Protein AF-A0A2S7W9B4-F1 (afdb_monomer_lite)

Organism: NCBI:txid574710

Foldseek 3Di:
DFDPDKDKDKDKDFCVVPVVCQDPPHFDDWDWDDDDLKTKIWGGGRQWIWIWIRDNDPDTDTDDTDGHDDDHTMKMWMWIDDRAKIFIDIPNHTDDMDGPVVPDD

Sequence (105 aa):
MKINKEGTVFFSFDTEENPKAFKEPNFINWVDFEIDDNKGIITSIGQTLSVKIFVGTDDEFLIFKTNILPEKGLNKIAVAWSPSEIKLFMNGEKIESINPNDFKP

Radius of gyration: 13.99 Å; chains: 1; bounding box: 40×27×36 Å

Secondary structure (DSSP, 8-state):
----S-EEEEEEEETTTSTTTTSTT-----EEEEETTEEEEEEEETTEEEEEEEESSSS-EEEEEEE--PPSSEEEEEEEE-SS-EEEEETTEEEEEE-GGGG--

Structure (mmCIF, N/CA/C/O backbone):
data_AF-A0A2S7W9B4-F1
#
_entry.id   AF-A0A2S7W9B4-F1
#
loop_
_atom_site.group_PDB
_atom_site.id
_atom_site.type_symbol
_atom_site.label_atom_id
_atom_site.label_alt_id
_atom_site.label_comp_id
_atom_site.label_asym_id
_atom_site.label_entity_id
_atom_site.label_seq_id
_atom_site.pdbx_PDB_ins_code
_atom_site.Cartn_x
_atom_site.Cartn_y
_atom_site.Cartn_z
_atom_site.occupancy
_atom_site.B_iso_or_equiv
_atom_site.auth_seq_id
_atom_site.auth_comp_id
_atom_site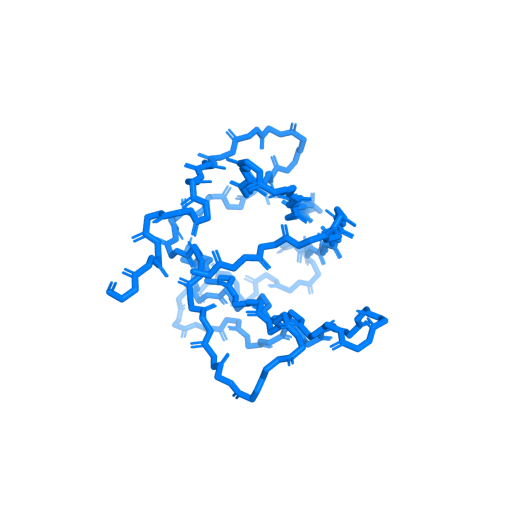.auth_asym_id
_atom_site.auth_atom_id
_atom_site.pdbx_PDB_model_num
ATOM 1 N N . MET A 1 1 ? 17.669 -2.429 -6.450 1.00 62.06 1 MET A N 1
ATOM 2 C CA . MET A 1 1 ? 16.531 -3.039 -7.185 1.00 62.06 1 MET A CA 1
ATOM 3 C C . MET A 1 1 ? 16.345 -2.370 -8.555 1.00 62.06 1 MET A C 1
ATOM 5 O O . MET A 1 1 ? 16.735 -1.214 -8.685 1.00 62.06 1 MET A O 1
ATOM 9 N N . LYS A 1 2 ? 15.783 -3.047 -9.576 1.00 61.78 2 LYS A N 1
ATOM 10 C CA . LYS A 1 2 ? 15.440 -2.427 -10.877 1.00 61.78 2 LYS A CA 1
ATOM 11 C C . LYS A 1 2 ? 13.958 -2.655 -11.203 1.00 61.78 2 LYS A C 1
ATOM 13 O O . LYS A 1 2 ? 13.588 -3.730 -11.661 1.00 61.78 2 LYS A O 1
ATOM 18 N N . ILE A 1 3 ? 13.121 -1.644 -10.967 1.00 66.25 3 ILE A N 1
ATOM 19 C CA . ILE A 1 3 ? 11.724 -1.640 -11.422 1.00 66.25 3 ILE A CA 1
ATOM 20 C C . ILE A 1 3 ? 11.729 -1.385 -12.930 1.00 66.25 3 ILE A C 1
ATOM 22 O O . ILE A 1 3 ? 12.190 -0.338 -13.374 1.00 66.25 3 ILE A O 1
ATOM 26 N N . ASN A 1 4 ? 11.249 -2.349 -13.717 1.00 66.62 4 ASN A N 1
ATOM 27 C CA . ASN A 1 4 ? 11.215 -2.249 -15.184 1.00 66.62 4 ASN A CA 1
ATOM 28 C C . ASN A 1 4 ? 9.801 -2.046 -15.745 1.00 66.62 4 ASN A C 1
ATOM 30 O O . ASN A 1 4 ? 9.659 -1.718 -16.920 1.00 66.62 4 ASN A O 1
ATOM 34 N N . LYS A 1 5 ? 8.768 -2.254 -14.922 1.00 72.19 5 LYS A N 1
ATOM 35 C CA . LYS A 1 5 ? 7.356 -2.138 -15.294 1.00 72.19 5 LYS A CA 1
ATOM 36 C C . LYS A 1 5 ? 6.672 -1.198 -14.310 1.00 72.19 5 LYS A C 1
ATOM 38 O O . LYS A 1 5 ? 6.853 -1.332 -13.101 1.00 72.19 5 LYS A O 1
ATOM 43 N N . GLU A 1 6 ? 5.920 -0.246 -14.841 1.00 81.94 6 GLU A N 1
ATOM 44 C CA . GLU A 1 6 ? 5.075 0.635 -14.041 1.00 81.94 6 GLU A CA 1
ATOM 45 C C . GLU A 1 6 ? 3.823 -0.108 -13.582 1.00 81.94 6 GLU A C 1
ATOM 47 O O . GLU A 1 6 ? 3.344 -1.025 -14.254 1.00 81.94 6 GLU A O 1
ATOM 52 N N . GLY A 1 7 ? 3.284 0.289 -12.438 1.00 79.06 7 GLY A N 1
ATOM 53 C CA . GLY A 1 7 ? 2.071 -0.318 -11.922 1.00 79.06 7 GLY A CA 1
ATOM 54 C C . GLY A 1 7 ? 1.437 0.499 -10.816 1.00 79.06 7 GLY A C 1
ATOM 55 O O . GLY A 1 7 ? 2.006 1.461 -10.292 1.00 79.06 7 GLY A O 1
ATOM 56 N N . THR A 1 8 ? 0.202 0.143 -10.496 1.00 79.81 8 THR A N 1
ATOM 57 C CA . THR A 1 8 ? -0.517 0.723 -9.371 1.00 79.81 8 THR A CA 1
ATOM 58 C C . THR A 1 8 ? -1.389 -0.332 -8.727 1.00 79.81 8 THR A C 1
ATOM 60 O O . THR A 1 8 ? -2.058 -1.109 -9.403 1.00 79.81 8 THR A O 1
ATOM 63 N N . VAL A 1 9 ? -1.382 -0.326 -7.404 1.00 76.31 9 VAL A N 1
ATOM 64 C CA . VAL A 1 9 ? -2.255 -1.124 -6.556 1.00 76.31 9 VAL A CA 1
ATOM 65 C C . VAL A 1 9 ? -3.203 -0.190 -5.847 1.00 76.31 9 VAL A C 1
ATOM 67 O O . VAL A 1 9 ? -2.791 0.873 -5.380 1.00 76.31 9 VAL A O 1
ATOM 70 N N . PHE A 1 10 ? -4.440 -0.644 -5.693 1.00 77.31 10 PHE A N 1
ATOM 71 C CA . PHE A 1 10 ? -5.437 0.010 -4.868 1.00 77.31 10 PHE A CA 1
ATOM 72 C C . PHE A 1 10 ? -5.904 -0.938 -3.770 1.00 77.31 10 PHE A C 1
ATOM 74 O O . PHE A 1 10 ? -6.129 -2.123 -4.003 1.00 77.31 10 PHE A O 1
ATOM 81 N N . PHE A 1 11 ? -6.081 -0.387 -2.580 1.00 75.81 11 PHE A N 1
ATOM 82 C CA . PHE A 1 11 ? -6.714 -1.042 -1.450 1.00 75.81 11 PHE A CA 1
ATOM 83 C C . PHE A 1 11 ? -7.686 -0.056 -0.807 1.00 75.81 11 PHE A C 1
ATOM 85 O O . PHE A 1 11 ? -7.477 1.154 -0.852 1.00 75.81 11 PHE A O 1
ATOM 92 N N . SER A 1 12 ? -8.756 -0.547 -0.199 1.00 78.56 12 SER A N 1
ATOM 93 C CA . SER A 1 12 ? -9.649 0.295 0.583 1.00 78.56 12 SER A CA 1
ATOM 94 C C . SER A 1 12 ? -10.111 -0.428 1.828 1.00 78.56 12 SER A C 1
ATOM 96 O O . SER A 1 12 ? -10.338 -1.635 1.798 1.00 78.56 12 SER A O 1
ATOM 98 N N . PHE A 1 13 ? -10.296 0.327 2.898 1.00 76.38 13 PHE A N 1
ATOM 99 C CA . PHE A 1 13 ? -10.820 -0.178 4.154 1.00 76.38 13 PHE A CA 1
ATOM 100 C C . PHE A 1 13 ? -11.825 0.811 4.724 1.00 76.38 13 PHE A C 1
ATOM 102 O O . PHE A 1 13 ? -11.632 2.020 4.623 1.00 76.38 13 PHE A O 1
ATOM 109 N N . ASP A 1 14 ? -12.889 0.302 5.334 1.00 78.38 14 ASP A N 1
ATOM 110 C CA . ASP A 1 14 ? -13.899 1.131 5.978 1.00 78.38 14 ASP A CA 1
ATOM 111 C C . ASP A 1 14 ? -13.768 1.033 7.504 1.00 78.38 14 ASP A C 1
ATOM 113 O O . ASP A 1 14 ? -13.847 -0.051 8.097 1.00 78.38 14 ASP A O 1
ATOM 117 N N . THR A 1 15 ? -13.525 2.177 8.148 1.00 75.00 15 THR A N 1
ATOM 118 C CA . THR A 1 15 ? -13.395 2.262 9.607 1.00 75.00 15 THR A CA 1
ATOM 119 C C . THR A 1 15 ? -14.738 2.118 10.332 1.00 75.00 15 THR A C 1
ATOM 121 O O . THR A 1 15 ? -14.744 1.850 11.534 1.00 75.00 15 THR A O 1
ATOM 124 N N . GLU A 1 16 ? -15.872 2.233 9.632 1.00 79.25 16 GLU A N 1
ATOM 125 C CA . GLU A 1 16 ? -17.222 2.019 10.165 1.00 79.25 16 GLU A CA 1
ATOM 126 C C . GLU A 1 16 ? -17.699 0.569 10.040 1.00 79.25 16 GLU A C 1
ATOM 128 O O . GLU A 1 16 ? -18.421 0.101 10.922 1.00 79.25 16 GLU A O 1
ATOM 133 N N . GLU A 1 17 ? -17.266 -0.168 9.011 1.00 71.94 17 GLU A N 1
ATOM 134 C CA . GLU A 1 17 ? -17.584 -1.600 8.878 1.00 71.94 17 GLU A CA 1
ATOM 135 C C . GLU A 1 17 ? -16.803 -2.453 9.886 1.00 71.94 17 GLU A C 1
ATOM 137 O O . GLU A 1 17 ? -17.317 -3.444 10.407 1.00 71.94 17 GLU A O 1
ATOM 142 N N . ASN A 1 18 ? -15.572 -2.045 10.218 1.00 61.19 18 ASN A N 1
ATOM 143 C CA . ASN A 1 18 ? -14.703 -2.757 11.158 1.00 61.19 18 ASN A CA 1
ATOM 144 C C . ASN A 1 18 ? -14.130 -1.831 12.253 1.00 61.19 18 ASN A C 1
ATOM 146 O O . ASN A 1 18 ? -12.914 -1.738 12.434 1.00 61.19 18 ASN A O 1
ATOM 150 N N . PRO A 1 19 ? -14.977 -1.189 13.079 1.00 59.94 19 PRO A N 1
ATOM 151 C CA . PRO A 1 19 ? -14.561 -0.137 14.011 1.00 59.94 19 PRO A CA 1
ATOM 152 C C . PRO A 1 19 ? -13.715 -0.654 15.176 1.00 59.94 19 PRO A C 1
ATOM 154 O O . PRO A 1 19 ? -13.037 0.118 15.848 1.00 59.94 19 PRO A O 1
ATOM 157 N N . LYS A 1 20 ? -13.758 -1.964 15.451 1.00 56.09 20 LYS A N 1
ATOM 158 C CA . LYS A 1 20 ? -12.886 -2.604 16.444 1.00 56.09 20 LYS A CA 1
ATOM 159 C C . LYS A 1 20 ? -11.469 -2.779 15.924 1.00 56.09 20 LYS A C 1
ATOM 161 O O . LYS A 1 20 ? -10.561 -2.779 16.737 1.00 56.09 20 LYS A O 1
ATOM 166 N N . ALA A 1 21 ? -11.295 -2.904 14.614 1.00 55.47 21 ALA A N 1
ATOM 167 C CA . ALA A 1 21 ? -10.030 -3.202 13.963 1.00 55.47 21 ALA A CA 1
ATOM 168 C C . ALA A 1 21 ? -9.067 -1.985 13.991 1.00 55.47 21 ALA A C 1
ATOM 170 O O . ALA A 1 21 ? -7.857 -2.149 13.908 1.00 55.47 21 ALA A O 1
ATOM 171 N N . PHE A 1 22 ? -9.604 -0.784 14.245 1.00 57.56 22 PHE A N 1
ATOM 172 C CA . PHE A 1 22 ? -8.86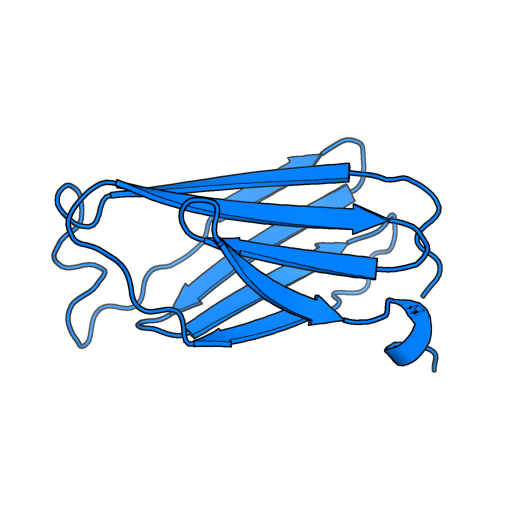2 0.470 14.452 1.00 57.56 22 PHE A CA 1
ATOM 173 C C . PHE A 1 22 ? -8.855 0.955 15.916 1.00 57.56 22 PHE A C 1
ATOM 175 O O . PHE A 1 22 ? -8.515 2.106 16.186 1.00 57.56 22 PHE A O 1
ATOM 182 N N . LYS A 1 23 ? -9.258 0.109 16.875 1.00 55.22 23 LYS A N 1
ATOM 183 C CA . LYS A 1 23 ? -9.221 0.408 18.318 1.00 55.22 23 LYS A CA 1
ATOM 184 C C . LYS A 1 23 ? -8.209 -0.493 19.010 1.00 55.22 23 LYS A C 1
ATOM 186 O O . LYS A 1 23 ? -8.239 -1.704 18.805 1.00 55.22 23 LYS A O 1
ATOM 191 N N . GLU A 1 24 ? -7.379 0.074 19.883 1.00 48.59 24 GLU A N 1
ATOM 192 C CA . GLU A 1 24 ? -6.482 -0.721 20.729 1.00 48.59 24 GLU A CA 1
ATOM 193 C C . GLU A 1 24 ? -7.263 -1.785 21.532 1.00 48.59 24 GLU A C 1
ATOM 195 O O . GLU A 1 24 ? -8.375 -1.506 21.994 1.00 48.59 24 GLU A O 1
ATOM 200 N N . PRO A 1 25 ? -6.728 -3.008 21.720 1.00 55.47 25 PRO A N 1
ATOM 201 C CA . PRO A 1 25 ? -5.454 -3.537 21.232 1.00 55.47 25 PRO A CA 1
ATOM 202 C C . PRO A 1 25 ? -5.610 -4.311 19.909 1.00 55.47 25 PRO A C 1
ATOM 204 O O . PRO A 1 25 ? -4.824 -5.205 19.636 1.00 55.47 25 PRO A O 1
ATOM 207 N N . ASN A 1 26 ? -6.663 -4.087 19.120 1.00 51.09 26 ASN A N 1
ATOM 208 C CA . ASN A 1 26 ? -6.880 -4.880 17.912 1.00 51.09 26 ASN A CA 1
ATOM 209 C C . ASN A 1 26 ? -5.981 -4.380 16.776 1.00 51.09 26 ASN A C 1
ATOM 211 O O . ASN A 1 26 ? -5.896 -3.185 16.498 1.00 51.09 26 ASN A O 1
ATOM 215 N N . PHE A 1 27 ? -5.327 -5.334 16.121 1.00 54.78 27 PHE A N 1
ATOM 216 C CA . PHE A 1 27 ? -4.321 -5.131 15.088 1.00 54.78 27 PHE A CA 1
ATOM 217 C C . PHE A 1 27 ? -4.894 -5.667 13.772 1.00 54.78 27 PHE A C 1
ATOM 219 O O . PHE A 1 27 ? -5.168 -6.867 13.686 1.00 54.78 27 PHE A O 1
ATOM 226 N N . ILE A 1 28 ? -5.151 -4.822 12.767 1.00 51.94 28 ILE A N 1
ATOM 227 C CA . ILE A 1 28 ? -5.633 -5.348 11.481 1.00 51.94 28 ILE A CA 1
ATOM 228 C C . ILE A 1 28 ? -4.550 -6.204 10.840 1.00 51.94 28 ILE A C 1
ATOM 230 O O . ILE A 1 28 ? -3.351 -5.966 10.948 1.00 51.94 28 ILE A O 1
ATOM 234 N N . ASN A 1 29 ? -5.032 -7.256 10.202 1.00 52.97 29 ASN A N 1
ATOM 235 C CA . ASN A 1 29 ? -4.274 -8.363 9.698 1.00 52.97 29 ASN A CA 1
ATOM 236 C C . ASN A 1 29 ? -4.711 -8.565 8.232 1.00 52.97 29 ASN A C 1
ATOM 238 O O . ASN A 1 29 ? -5.837 -8.986 7.982 1.00 52.97 29 ASN A O 1
ATOM 242 N N . TRP A 1 30 ? -3.763 -8.268 7.331 1.00 53.75 30 TRP A N 1
ATOM 243 C CA . TRP A 1 30 ? -3.574 -8.719 5.935 1.00 53.75 30 TRP A CA 1
ATOM 244 C C . TRP A 1 30 ? -4.592 -8.307 4.853 1.00 53.75 30 TRP A C 1
ATOM 246 O O . TRP A 1 30 ? -5.765 -8.659 4.917 1.00 53.75 30 TRP A O 1
ATOM 256 N N . VAL A 1 31 ? -4.086 -7.699 3.770 1.00 55.59 31 VAL A N 1
ATOM 257 C CA . VAL A 1 31 ? -4.625 -7.895 2.415 1.00 55.59 31 VAL A CA 1
ATOM 258 C C . VAL A 1 31 ? -3.476 -8.284 1.491 1.00 55.59 31 VAL A C 1
ATOM 260 O O . VAL A 1 31 ? -2.584 -7.483 1.205 1.00 55.59 31 VAL A O 1
ATOM 263 N N . ASP A 1 32 ? -3.512 -9.541 1.058 1.00 51.22 32 ASP A N 1
ATOM 264 C CA . ASP A 1 32 ? -2.668 -10.074 -0.004 1.00 51.22 32 ASP A CA 1
ATOM 265 C C . ASP A 1 32 ? -3.310 -9.717 -1.347 1.00 51.22 32 ASP A C 1
ATOM 267 O O . ASP A 1 32 ? -4.491 -9.993 -1.566 1.00 51.22 32 ASP A O 1
ATOM 271 N N . PHE A 1 33 ? -2.546 -9.123 -2.259 1.00 56.53 33 PHE A N 1
ATOM 272 C CA . PHE A 1 33 ? -2.961 -8.990 -3.653 1.00 56.53 33 PHE A CA 1
ATOM 273 C C . PHE A 1 33 ? -1.807 -9.370 -4.581 1.00 56.53 33 PHE A C 1
ATOM 275 O O . PHE A 1 33 ? -0.625 -9.168 -4.295 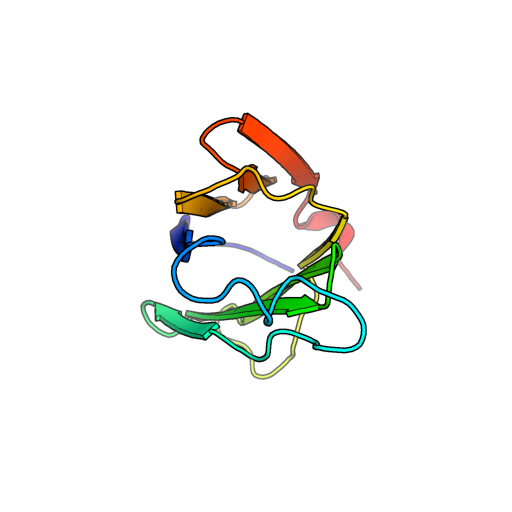1.00 56.53 33 PHE A O 1
ATOM 282 N N . GLU A 1 34 ? -2.173 -9.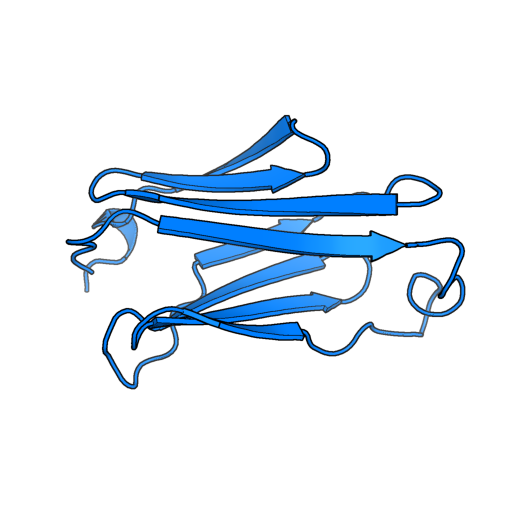951 -5.712 1.00 48.19 34 GLU A N 1
ATOM 283 C CA . GLU A 1 34 ? -1.261 -10.448 -6.733 1.00 48.19 34 GLU A CA 1
ATOM 284 C C . GLU A 1 34 ? -1.597 -9.745 -8.050 1.00 48.19 34 GLU A C 1
ATOM 286 O O . GLU A 1 34 ? -2.768 -9.644 -8.418 1.00 48.19 34 GLU A O 1
ATOM 291 N N . ILE A 1 35 ? -0.588 -9.201 -8.731 1.00 53.06 35 ILE A N 1
ATOM 292 C CA . ILE A 1 35 ? -0.734 -8.522 -10.023 1.00 53.06 35 ILE A CA 1
ATOM 293 C C . ILE A 1 35 ? 0.359 -9.036 -10.962 1.00 53.06 35 ILE A C 1
ATOM 295 O O . ILE A 1 35 ? 1.520 -8.691 -10.768 1.00 53.06 35 ILE A O 1
ATOM 299 N N . ASP A 1 36 ? -0.005 -9.782 -12.012 1.00 49.50 36 ASP A N 1
ATOM 300 C CA . ASP A 1 36 ? 0.886 -10.183 -13.123 1.00 49.50 36 ASP A CA 1
ATOM 301 C C . ASP A 1 36 ? 2.315 -10.575 -12.669 1.00 49.50 36 ASP A C 1
ATOM 303 O O . ASP A 1 36 ? 3.264 -9.819 -12.906 1.00 49.50 36 ASP A O 1
ATOM 307 N N . ASP A 1 37 ? 2.471 -11.705 -11.969 1.00 53.62 37 ASP A N 1
ATOM 308 C CA . ASP A 1 37 ? 3.742 -12.220 -11.408 1.00 53.62 37 ASP A CA 1
ATOM 309 C C . ASP A 1 37 ? 4.458 -11.292 -10.393 1.00 53.62 37 ASP A C 1
ATOM 311 O O . ASP A 1 37 ? 5.562 -11.589 -9.932 1.00 53.62 37 ASP A O 1
ATOM 315 N N . ASN A 1 38 ? 3.843 -10.167 -10.010 1.00 56.97 38 ASN A N 1
ATOM 316 C CA . ASN A 1 38 ? 4.301 -9.277 -8.946 1.00 56.97 38 ASN A CA 1
ATOM 317 C C . ASN A 1 38 ? 3.313 -9.342 -7.778 1.00 56.97 38 ASN A C 1
ATOM 319 O O . ASN A 1 38 ? 2.143 -8.969 -7.897 1.00 56.97 38 ASN A O 1
ATOM 323 N N . LYS A 1 39 ? 3.774 -9.803 -6.618 1.00 63.69 39 LYS A N 1
ATOM 324 C CA . LYS A 1 39 ? 2.953 -9.832 -5.403 1.00 63.69 39 LYS A CA 1
ATOM 325 C C . LYS A 1 39 ? 3.130 -8.519 -4.649 1.00 63.69 39 LYS A C 1
ATOM 327 O O . LYS A 1 39 ? 4.230 -7.979 -4.590 1.00 63.69 39 LYS A O 1
ATOM 332 N N . GLY A 1 40 ? 2.074 -7.992 -4.046 1.00 64.88 40 GLY A N 1
ATOM 333 C CA . GLY A 1 40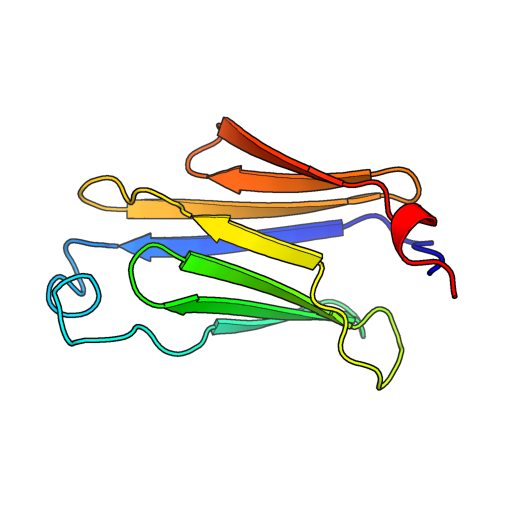 ? 2.197 -6.924 -3.064 1.00 64.88 40 GLY A CA 1
ATOM 334 C C . GLY A 1 40 ? 1.438 -7.289 -1.802 1.00 64.88 40 GLY A C 1
ATOM 335 O O . GLY A 1 40 ? 0.362 -7.879 -1.844 1.00 64.88 40 GLY A O 1
ATOM 336 N N . ILE A 1 41 ? 2.029 -6.971 -0.659 1.00 68.94 41 ILE A N 1
ATOM 337 C CA . ILE A 1 41 ? 1.400 -7.174 0.641 1.00 68.94 41 ILE A CA 1
ATOM 338 C C . ILE A 1 41 ? 1.294 -5.806 1.289 1.00 68.94 41 ILE A C 1
ATOM 340 O O . ILE A 1 41 ? 2.306 -5.152 1.554 1.00 68.94 41 ILE A O 1
ATOM 344 N N . ILE A 1 42 ? 0.061 -5.373 1.538 1.00 69.94 42 ILE A N 1
ATOM 345 C CA . ILE A 1 42 ? -0.210 -4.197 2.358 1.00 69.94 42 ILE A CA 1
ATOM 346 C C . ILE A 1 42 ? -0.671 -4.703 3.723 1.00 69.94 42 ILE A C 1
ATOM 348 O O . ILE A 1 42 ? -1.679 -5.395 3.860 1.00 69.94 42 ILE A O 1
ATOM 352 N N . THR A 1 43 ? 0.094 -4.360 4.750 1.00 68.94 43 THR A N 1
ATOM 353 C CA . THR A 1 43 ? -0.197 -4.677 6.145 1.00 68.94 43 THR A CA 1
ATOM 354 C C . THR A 1 43 ? -0.448 -3.376 6.887 1.00 68.94 43 THR A C 1
ATOM 356 O O . THR A 1 43 ? 0.359 -2.459 6.795 1.00 68.94 43 THR A O 1
ATOM 359 N N . SER A 1 44 ? -1.533 -3.277 7.650 1.00 64.12 44 SER A N 1
ATOM 360 C CA . SER A 1 44 ? -1.773 -2.124 8.519 1.00 64.12 44 SER A CA 1
ATOM 361 C C . SER A 1 44 ? -1.956 -2.583 9.957 1.00 64.12 44 SER A C 1
ATOM 363 O O . SER A 1 44 ? -2.871 -3.342 10.239 1.00 64.12 44 SER A O 1
ATOM 365 N N . ILE A 1 45 ? -1.086 -2.131 10.860 1.00 64.44 45 ILE A N 1
ATOM 366 C CA . ILE A 1 45 ? -1.127 -2.447 12.291 1.00 64.44 45 ILE A CA 1
ATOM 367 C C . ILE A 1 45 ? -1.346 -1.136 13.046 1.00 64.44 45 ILE A C 1
ATOM 369 O O . ILE A 1 45 ? -0.432 -0.320 13.176 1.00 64.44 45 ILE A O 1
ATOM 373 N N . GLY A 1 46 ? -2.566 -0.921 13.541 1.00 65.50 46 GLY A N 1
ATOM 374 C CA . GLY A 1 46 ? -2.947 0.340 14.178 1.00 65.50 46 GLY A CA 1
ATOM 375 C C . GLY A 1 46 ? -2.861 1.508 13.192 1.00 65.50 46 GLY A C 1
ATOM 376 O O . GLY A 1 46 ? -3.525 1.497 12.161 1.00 65.50 46 GLY A O 1
ATOM 377 N N . GLN A 1 47 ? -2.034 2.507 13.506 1.00 65.50 47 GLN A N 1
ATOM 378 C CA . GLN A 1 47 ? -1.744 3.632 12.607 1.00 65.50 47 GLN A CA 1
ATOM 379 C C . GLN A 1 47 ? -0.623 3.322 11.611 1.00 65.50 47 GLN A C 1
ATOM 381 O O . GLN A 1 47 ? -0.417 4.078 10.674 1.00 65.50 47 GLN A O 1
ATOM 386 N N . THR A 1 48 ? 0.126 2.233 11.771 1.00 70.44 48 THR A N 1
ATOM 387 C CA . THR A 1 48 ? 1.259 1.951 10.889 1.00 70.44 48 THR A CA 1
ATOM 388 C C . THR A 1 48 ? 0.800 1.190 9.650 1.00 70.44 48 THR A C 1
ATOM 390 O O . THR A 1 48 ? 0.163 0.146 9.759 1.00 70.44 48 THR A O 1
ATOM 393 N N . LEU A 1 49 ? 1.169 1.674 8.467 1.00 73.56 49 LEU A N 1
ATOM 394 C CA . LEU A 1 49 ? 1.039 0.987 7.190 1.00 73.56 49 LEU A CA 1
ATOM 395 C C . LEU A 1 49 ? 2.414 0.493 6.738 1.00 73.56 49 LEU A C 1
ATOM 397 O O . LEU A 1 49 ? 3.382 1.252 6.663 1.00 73.56 49 LEU A O 1
ATOM 401 N N . SER A 1 50 ? 2.495 -0.789 6.420 1.00 74.06 50 SER A N 1
ATOM 402 C CA . SER A 1 50 ? 3.641 -1.429 5.799 1.00 74.06 50 SER A CA 1
ATOM 403 C C . SER A 1 50 ? 3.261 -1.951 4.428 1.00 74.06 50 SER A C 1
ATOM 405 O O . SER A 1 50 ? 2.258 -2.641 4.273 1.00 74.06 50 SER A O 1
ATOM 407 N N . VAL A 1 51 ? 4.073 -1.628 3.431 1.00 72.19 51 VAL A N 1
ATOM 408 C CA . VAL A 1 51 ? 3.869 -2.086 2.058 1.00 72.19 51 VAL A CA 1
ATOM 409 C C . VAL A 1 51 ? 5.105 -2.847 1.627 1.00 72.19 51 VAL A C 1
ATOM 411 O O . VAL A 1 51 ? 6.214 -2.312 1.685 1.00 72.19 51 VAL A O 1
ATOM 414 N N . LYS A 1 52 ? 4.905 -4.084 1.184 1.00 73.00 52 LYS A N 1
ATOM 415 C CA . LYS A 1 52 ? 5.927 -4.920 0.562 1.00 73.00 52 LYS A CA 1
ATOM 416 C C . LYS A 1 52 ? 5.541 -5.194 -0.883 1.00 73.00 52 LYS A C 1
ATOM 418 O O . LYS A 1 52 ? 4.365 -5.423 -1.157 1.00 73.00 52 LYS A O 1
ATOM 423 N N . ILE A 1 53 ? 6.508 -5.189 -1.794 1.00 69.75 53 ILE A N 1
ATOM 424 C CA . ILE A 1 53 ? 6.296 -5.601 -3.189 1.00 69.75 53 ILE A CA 1
ATOM 425 C C . ILE A 1 53 ? 7.369 -6.626 -3.552 1.00 69.75 53 ILE A C 1
ATOM 427 O O . ILE A 1 53 ? 8.544 -6.446 -3.242 1.00 69.75 53 ILE A O 1
ATOM 431 N N . PHE A 1 54 ? 6.938 -7.683 -4.225 1.00 67.62 54 PHE A N 1
ATOM 432 C CA . PHE A 1 54 ? 7.749 -8.723 -4.831 1.00 67.62 54 PHE A CA 1
ATOM 433 C C . PHE A 1 54 ? 7.786 -8.436 -6.327 1.00 67.62 54 PHE A C 1
ATOM 435 O O . PHE A 1 54 ? 6.762 -8.533 -7.003 1.00 67.62 54 PHE A O 1
ATOM 442 N N . VAL A 1 55 ? 8.946 -8.032 -6.838 1.00 64.44 55 VAL A N 1
ATOM 443 C CA . VAL A 1 55 ? 9.109 -7.680 -8.254 1.00 64.44 55 VAL A CA 1
ATOM 444 C C . VAL A 1 55 ? 9.812 -8.826 -8.972 1.00 64.44 55 VAL A C 1
ATOM 446 O O . VAL A 1 55 ? 11.014 -8.753 -9.217 1.00 64.44 55 VAL A O 1
ATOM 449 N N . GLY A 1 56 ? 9.084 -9.910 -9.256 1.00 56.16 56 GLY A N 1
ATOM 450 C CA . GLY A 1 56 ? 9.628 -11.087 -9.947 1.00 56.16 56 GLY A CA 1
ATOM 451 C C . GLY A 1 56 ? 10.808 -11.765 -9.231 1.00 56.16 56 GLY A C 1
ATOM 452 O O . GLY A 1 56 ? 11.655 -12.367 -9.889 1.00 56.16 56 GLY A O 1
ATOM 453 N N . THR A 1 57 ? 10.895 -11.628 -7.905 1.00 57.31 57 THR A N 1
ATOM 454 C CA . THR A 1 57 ? 11.914 -12.246 -7.042 1.00 57.31 57 THR A CA 1
ATOM 455 C C . THR A 1 57 ? 11.258 -12.849 -5.803 1.00 57.31 57 THR A C 1
ATOM 457 O O . THR A 1 57 ? 10.267 -12.303 -5.319 1.00 57.31 57 THR A O 1
ATOM 460 N N . ASP A 1 58 ? 11.85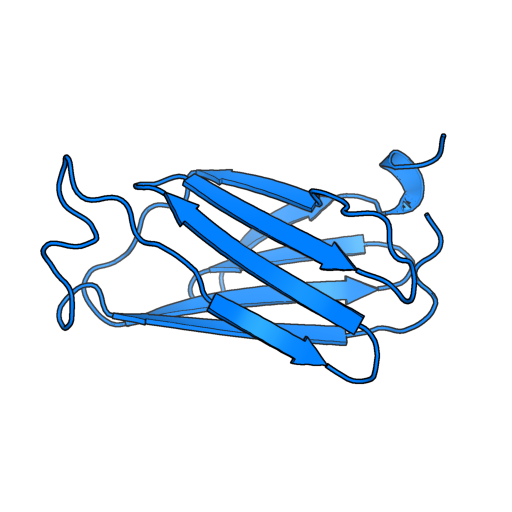7 -13.906 -5.250 1.00 58.03 58 ASP A N 1
ATOM 461 C CA . ASP A 1 58 ? 11.411 -14.528 -3.991 1.00 58.03 58 ASP A CA 1
ATOM 462 C C . ASP A 1 58 ? 11.709 -13.662 -2.750 1.00 58.03 58 ASP A C 1
ATOM 464 O O . ASP A 1 58 ? 11.160 -13.895 -1.674 1.00 58.03 58 ASP A O 1
ATOM 468 N N . ASP A 1 59 ? 12.564 -12.644 -2.890 1.00 56.94 59 ASP A N 1
ATOM 469 C CA . ASP A 1 59 ? 12.971 -11.779 -1.785 1.00 56.94 59 ASP A CA 1
ATOM 470 C C . ASP A 1 59 ? 11.911 -10.712 -1.453 1.00 56.94 59 ASP A C 1
ATOM 472 O O . ASP A 1 59 ? 11.478 -9.929 -2.305 1.00 56.94 59 ASP A O 1
ATOM 476 N N . GLU A 1 60 ? 11.523 -10.657 -0.175 1.00 60.53 60 GLU A N 1
ATOM 477 C CA . GLU A 1 60 ? 10.625 -9.648 0.390 1.00 60.53 60 GLU A CA 1
ATOM 478 C C . GLU A 1 60 ? 11.321 -8.290 0.548 1.00 60.53 60 GLU A C 1
ATOM 480 O O . GLU A 1 60 ? 12.248 -8.152 1.348 1.00 60.53 60 GLU A O 1
ATOM 485 N N . PHE A 1 61 ? 10.806 -7.245 -0.106 1.00 65.62 61 PHE A N 1
ATOM 486 C CA . PHE A 1 61 ? 11.274 -5.875 0.117 1.00 65.62 61 PHE A CA 1
ATOM 487 C C . PHE A 1 61 ? 10.201 -5.022 0.787 1.00 65.62 61 PHE A C 1
ATOM 489 O O . PHE A 1 61 ? 9.133 -4.779 0.224 1.00 65.62 61 PHE A O 1
ATOM 496 N N . LEU A 1 62 ? 10.500 -4.545 2.000 1.00 67.12 62 LEU A N 1
ATOM 497 C CA . LEU A 1 62 ? 9.698 -3.532 2.682 1.00 67.12 62 LEU A CA 1
ATOM 498 C C . LEU A 1 62 ? 9.981 -2.166 2.058 1.00 67.12 62 LEU A C 1
ATOM 500 O O . LEU A 1 62 ? 11.092 -1.653 2.145 1.00 67.12 62 LEU A O 1
ATOM 504 N N . ILE A 1 63 ? 8.957 -1.594 1.442 1.00 71.75 63 ILE A N 1
ATOM 505 C CA . ILE A 1 63 ? 9.049 -0.363 0.657 1.00 71.75 63 ILE A CA 1
ATOM 506 C C . ILE A 1 63 ? 8.608 0.827 1.496 1.00 71.75 63 ILE A C 1
ATOM 508 O O . ILE A 1 63 ? 9.296 1.838 1.543 1.00 71.75 63 ILE A O 1
ATOM 512 N N . PHE A 1 64 ? 7.498 0.688 2.217 1.00 72.69 64 PHE A N 1
ATOM 513 C CA . PHE A 1 64 ? 7.028 1.719 3.134 1.00 72.69 64 PHE A CA 1
ATOM 514 C C . PHE A 1 64 ? 6.814 1.131 4.515 1.00 72.69 64 PHE A C 1
ATOM 516 O O . PHE A 1 64 ? 6.294 0.022 4.651 1.00 72.69 64 PHE A O 1
ATOM 523 N N . LYS A 1 65 ? 7.167 1.912 5.534 1.00 78.00 65 LYS A N 1
ATOM 524 C CA . LYS A 1 65 ? 6.713 1.731 6.910 1.00 78.00 65 LYS A CA 1
ATOM 525 C C . LYS A 1 65 ? 6.389 3.106 7.468 1.00 78.00 65 LYS A C 1
ATOM 527 O O . LYS A 1 65 ? 7.268 3.794 7.975 1.00 78.00 65 LYS A O 1
ATOM 532 N N . THR A 1 66 ? 5.130 3.491 7.347 1.00 76.19 66 THR A N 1
ATOM 533 C CA . THR A 1 66 ? 4.687 4.855 7.626 1.00 76.19 66 THR A CA 1
ATOM 534 C C . THR A 1 66 ? 3.520 4.860 8.593 1.00 76.19 66 THR A C 1
ATOM 536 O O . THR A 1 66 ? 2.835 3.849 8.728 1.00 76.19 66 THR A O 1
ATOM 539 N N . ASN A 1 67 ? 3.282 5.980 9.268 1.00 77.19 67 ASN A N 1
ATOM 540 C CA . ASN A 1 67 ? 2.070 6.156 10.059 1.00 77.19 67 ASN A CA 1
ATOM 541 C C . ASN A 1 67 ? 1.024 6.887 9.221 1.00 77.19 67 ASN A C 1
ATOM 543 O O . ASN A 1 67 ? 1.251 8.002 8.762 1.00 77.19 67 ASN A O 1
ATOM 547 N N . ILE A 1 68 ? -0.125 6.251 9.055 1.00 75.88 68 ILE A N 1
ATOM 548 C CA . ILE A 1 68 ? -1.326 6.821 8.470 1.00 75.88 68 ILE A CA 1
ATOM 549 C C . ILE A 1 68 ? -2.344 7.120 9.571 1.00 75.88 68 ILE A C 1
ATOM 551 O O . ILE A 1 68 ? -2.448 6.398 10.563 1.00 75.88 68 ILE A O 1
ATOM 555 N N . LEU A 1 69 ? -3.119 8.186 9.385 1.00 77.19 69 LEU A N 1
ATOM 556 C CA . LEU A 1 69 ? -4.256 8.521 10.237 1.00 77.19 69 LEU A CA 1
ATOM 557 C C . LEU A 1 69 ? -5.542 8.256 9.447 1.00 77.19 69 LEU A C 1
ATOM 559 O O . LEU A 1 69 ? -5.891 9.064 8.591 1.00 77.19 69 LEU A O 1
ATOM 563 N N . PRO A 1 70 ? -6.234 7.130 9.695 1.00 77.00 70 PRO A N 1
ATOM 564 C CA . PRO A 1 70 ? -7.503 6.839 9.047 1.00 77.00 70 PRO A CA 1
ATOM 565 C C . PRO A 1 70 ? -8.557 7.910 9.287 1.00 77.00 70 PRO A C 1
ATOM 567 O O . PRO A 1 70 ? -8.791 8.330 10.422 1.00 77.00 70 PRO A O 1
ATOM 570 N N . GLU A 1 71 ? -9.251 8.284 8.221 1.00 81.88 71 GLU A N 1
ATOM 571 C CA . GLU A 1 71 ? -10.476 9.063 8.304 1.00 81.88 71 GLU A CA 1
ATOM 572 C C . GLU A 1 71 ? -11.656 8.170 8.705 1.00 81.88 71 GLU A C 1
ATOM 574 O O . GLU A 1 71 ? -11.633 6.940 8.580 1.00 81.88 71 GLU A O 1
ATOM 579 N N . LYS A 1 72 ? -12.722 8.795 9.204 1.00 83.06 72 LYS A N 1
ATOM 580 C CA . LYS A 1 72 ? -13.964 8.087 9.508 1.00 83.06 72 LYS A CA 1
ATOM 581 C C . LYS A 1 72 ? -14.659 7.668 8.202 1.00 83.06 72 LYS A C 1
ATOM 583 O O . LYS A 1 72 ? -14.864 8.508 7.333 1.00 83.06 72 LYS A O 1
ATOM 588 N N . GLY A 1 73 ? -15.048 6.398 8.098 1.00 83.94 73 GLY A N 1
ATOM 589 C CA . GLY A 1 73 ? -15.635 5.799 6.897 1.00 83.94 73 GLY A CA 1
ATOM 590 C C . GLY A 1 73 ? -14.596 5.161 5.971 1.00 83.94 73 GLY A C 1
ATOM 591 O O . GLY A 1 73 ? -13.568 4.633 6.414 1.00 83.94 73 GLY A O 1
ATOM 592 N N . LEU A 1 74 ? -14.875 5.208 4.668 1.00 84.50 74 LEU A N 1
ATOM 593 C CA . LEU A 1 74 ? -14.064 4.582 3.628 1.00 84.50 74 LEU A CA 1
ATOM 594 C C . LEU A 1 74 ? -12.739 5.319 3.397 1.00 84.50 74 LEU A C 1
ATOM 596 O O . LEU A 1 74 ? -12.711 6.450 2.919 1.00 84.50 74 LEU A O 1
ATOM 600 N N . ASN A 1 75 ? -11.638 4.613 3.625 1.00 83.25 75 ASN A N 1
ATOM 601 C CA . ASN A 1 75 ? -10.287 5.045 3.302 1.00 83.25 75 ASN A CA 1
ATOM 602 C C . ASN A 1 75 ? -9.778 4.290 2.078 1.00 83.25 75 ASN A C 1
ATOM 604 O O . ASN A 1 75 ? -9.989 3.084 1.942 1.00 83.25 75 ASN A O 1
ATOM 608 N N . LYS A 1 76 ? -9.073 4.991 1.193 1.00 85.88 76 LYS A N 1
ATOM 609 C CA . LYS A 1 76 ? -8.493 4.440 -0.036 1.00 85.88 76 LYS A CA 1
ATOM 610 C C . LYS A 1 76 ? -6.986 4.603 0.005 1.00 85.88 76 LYS A C 1
ATOM 612 O O . LYS A 1 76 ? -6.494 5.712 0.156 1.00 85.88 76 LYS A O 1
ATOM 617 N N . ILE A 1 77 ? -6.263 3.515 -0.181 1.00 83.19 77 ILE A N 1
ATOM 618 C CA . ILE A 1 77 ? -4.813 3.480 -0.299 1.00 83.19 77 ILE A CA 1
ATOM 619 C C . ILE A 1 77 ? -4.460 3.165 -1.744 1.00 83.19 77 ILE A C 1
ATOM 621 O O . ILE A 1 77 ? -5.047 2.268 -2.351 1.00 83.19 77 ILE A O 1
ATOM 625 N N . ALA A 1 78 ? -3.486 3.884 -2.290 1.00 84.94 78 ALA A N 1
ATOM 626 C CA . ALA A 1 78 ? -2.891 3.527 -3.566 1.00 84.94 78 ALA A CA 1
ATOM 627 C C . ALA A 1 78 ? -1.373 3.489 -3.455 1.00 84.94 78 ALA A C 1
ATOM 629 O O . ALA A 1 78 ? -0.758 4.373 -2.861 1.00 84.94 78 ALA A O 1
ATOM 630 N N . VAL A 1 79 ? -0.767 2.473 -4.056 1.00 82.75 79 VAL A N 1
ATOM 631 C CA . VAL A 1 79 ? 0.685 2.368 -4.185 1.00 82.75 79 VAL A CA 1
ATOM 632 C C . VAL A 1 79 ? 0.998 2.341 -5.665 1.00 82.75 79 VAL A C 1
ATOM 634 O O . VAL A 1 79 ? 0.618 1.400 -6.355 1.00 82.75 79 VAL A O 1
ATOM 637 N N . ALA A 1 80 ? 1.664 3.380 -6.152 1.00 85.62 80 ALA A N 1
ATOM 638 C CA . ALA A 1 80 ? 2.065 3.494 -7.547 1.00 85.62 80 ALA A CA 1
ATOM 639 C C . ALA A 1 80 ? 3.583 3.404 -7.651 1.00 85.62 80 ALA A C 1
ATOM 641 O O . ALA A 1 80 ? 4.298 4.002 -6.844 1.00 85.62 80 ALA A O 1
ATOM 642 N N . TRP A 1 81 ? 4.088 2.696 -8.653 1.00 82.94 81 TRP A N 1
ATOM 643 C CA . TRP A 1 81 ? 5.522 2.560 -8.868 1.00 82.94 81 TRP A CA 1
ATOM 644 C C . TRP A 1 81 ? 5.903 2.741 -10.329 1.00 82.94 81 TRP A C 1
ATOM 646 O O . TRP A 1 81 ? 5.151 2.435 -11.253 1.00 82.94 81 TRP A O 1
ATOM 656 N N . SER A 1 82 ? 7.121 3.231 -10.503 1.00 83.75 82 SER A N 1
ATOM 657 C CA . SER A 1 82 ? 7.792 3.455 -11.774 1.00 83.75 82 SER A CA 1
ATOM 658 C C . SER A 1 82 ? 9.291 3.175 -11.614 1.00 83.75 82 SER A C 1
ATOM 660 O O . SER A 1 82 ? 9.771 3.051 -10.482 1.00 83.75 82 SER A O 1
ATOM 662 N N . PRO A 1 83 ? 10.067 3.101 -12.709 1.00 81.62 83 PRO A N 1
ATOM 663 C CA . PRO A 1 83 ? 11.518 2.928 -12.628 1.00 81.62 83 PRO A CA 1
ATOM 664 C C . PRO A 1 83 ? 12.253 3.985 -11.785 1.00 81.62 83 PRO A C 1
ATOM 666 O O . PRO A 1 83 ? 13.345 3.712 -11.287 1.00 81.62 83 PRO A O 1
ATOM 669 N N . SER A 1 84 ? 11.682 5.184 -11.632 1.00 84.62 84 SER A N 1
ATOM 670 C CA . SER A 1 84 ? 12.304 6.317 -10.937 1.00 84.62 84 SER A CA 1
ATOM 671 C C . SER A 1 84 ? 11.731 6.604 -9.550 1.00 84.62 84 SER A C 1
ATOM 673 O O . SER A 1 84 ? 12.397 7.263 -8.756 1.00 84.62 84 SER A O 1
ATOM 675 N N . GLU A 1 85 ? 10.522 6.137 -9.240 1.00 88.12 85 GLU A N 1
ATOM 676 C CA . GLU A 1 85 ? 9.822 6.524 -8.013 1.00 88.12 85 GLU A CA 1
ATOM 677 C C . GLU A 1 85 ? 8.773 5.484 -7.603 1.00 88.12 85 GLU A C 1
ATOM 679 O O . GLU A 1 85 ? 8.039 4.963 -8.449 1.00 88.12 85 GLU A O 1
ATOM 684 N N . ILE A 1 86 ? 8.655 5.254 -6.293 1.00 85.31 86 ILE A N 1
ATOM 685 C CA . ILE A 1 86 ? 7.527 4.558 -5.662 1.00 85.31 86 ILE A CA 1
ATOM 686 C C . ILE A 1 86 ? 6.788 5.562 -4.781 1.00 85.31 86 ILE A C 1
ATOM 688 O O . ILE A 1 86 ? 7.418 6.311 -4.036 1.00 85.31 86 ILE A O 1
ATOM 692 N N . LYS A 1 87 ? 5.457 5.583 -4.859 1.00 90.19 87 LYS A N 1
ATOM 693 C CA . LYS A 1 87 ? 4.584 6.533 -4.164 1.00 90.19 87 LYS A CA 1
ATOM 694 C C . LYS A 1 87 ? 3.484 5.816 -3.400 1.00 90.19 87 LYS A C 1
ATOM 696 O O . LYS A 1 87 ? 2.856 4.903 -3.935 1.00 90.19 87 LYS A O 1
ATOM 701 N N . LEU A 1 88 ? 3.212 6.304 -2.198 1.00 87.75 88 LEU A N 1
ATOM 702 C CA . LEU A 1 88 ? 2.068 5.929 -1.382 1.00 87.75 88 LEU A CA 1
ATOM 703 C C . LEU A 1 88 ? 1.077 7.092 -1.329 1.00 87.75 88 LEU A C 1
ATOM 705 O O . LEU A 1 88 ? 1.443 8.229 -1.023 1.00 87.75 88 LEU A O 1
ATOM 709 N N . PHE A 1 89 ? -0.186 6.781 -1.580 1.00 89.75 89 PHE A N 1
ATOM 710 C CA . PHE A 1 89 ? -1.300 7.706 -1.479 1.00 89.75 89 PHE A CA 1
ATOM 711 C C . PHE A 1 89 ? -2.341 7.189 -0.497 1.00 89.75 89 PHE A C 1
ATOM 713 O O . PHE A 1 89 ? -2.585 5.983 -0.416 1.00 89.75 89 PHE A O 1
ATOM 720 N N . MET A 1 90 ? -3.004 8.120 0.178 1.00 87.56 90 MET A N 1
ATOM 721 C CA . MET A 1 90 ? -4.171 7.873 1.009 1.00 87.56 90 MET A CA 1
ATOM 722 C C . MET A 1 90 ? -5.237 8.916 0.694 1.00 87.56 90 MET A C 1
ATOM 724 O O . MET A 1 90 ? -4.945 10.103 0.640 1.00 87.56 90 MET A O 1
ATOM 728 N N . ASN A 1 91 ? -6.458 8.468 0.418 1.00 89.69 91 ASN A N 1
ATOM 729 C CA . ASN A 1 91 ? -7.610 9.309 0.077 1.00 89.69 91 ASN A CA 1
ATOM 730 C C . ASN A 1 91 ? -7.339 10.308 -1.068 1.00 89.69 91 ASN A C 1
ATOM 732 O O . ASN A 1 91 ? -7.973 11.351 -1.168 1.00 89.69 91 ASN A O 1
ATOM 736 N N . GLY A 1 92 ? -6.422 9.953 -1.976 1.00 88.81 92 GLY A N 1
ATOM 737 C CA . GLY A 1 92 ? -6.005 10.790 -3.105 1.00 88.81 92 GLY A CA 1
ATOM 738 C C . GLY A 1 92 ? -4.832 11.729 -2.806 1.00 88.81 92 GLY A C 1
ATOM 739 O O . GLY A 1 92 ? -4.262 12.289 -3.741 1.00 88.81 92 GLY A O 1
ATOM 740 N N . GLU A 1 93 ? -4.412 11.854 -1.548 1.00 91.81 93 GLU A N 1
ATOM 741 C CA . GLU A 1 93 ? -3.253 12.650 -1.151 1.00 91.81 93 GLU A CA 1
ATOM 742 C C . GLU A 1 93 ? -1.980 11.806 -1.120 1.00 91.81 93 GLU A C 1
ATOM 744 O O . GLU A 1 93 ? -1.989 10.649 -0.699 1.00 91.81 93 GLU A O 1
ATOM 749 N N . LYS A 1 94 ? -0.861 12.380 -1.577 1.00 92.44 94 LYS A N 1
ATOM 750 C CA . LYS A 1 94 ? 0.440 11.708 -1.518 1.00 92.44 94 LYS A CA 1
ATOM 751 C C . LYS A 1 94 ? 0.975 11.781 -0.091 1.00 92.44 94 LYS A C 1
ATOM 753 O O . LYS A 1 94 ? 1.265 12.871 0.392 1.00 92.44 94 LYS A O 1
ATOM 758 N N . ILE A 1 95 ? 1.168 10.622 0.527 1.00 89.25 95 ILE A N 1
ATOM 759 C CA . ILE A 1 95 ? 1.708 10.502 1.884 1.00 89.25 95 ILE A CA 1
ATOM 760 C C . ILE A 1 95 ? 3.229 10.417 1.848 1.00 89.25 95 ILE A C 1
ATOM 762 O O . ILE A 1 95 ? 3.910 11.098 2.608 1.00 89.25 95 ILE A O 1
ATOM 766 N N . GLU A 1 96 ? 3.771 9.606 0.940 1.00 89.06 96 GLU A N 1
ATOM 767 C CA . GLU A 1 96 ? 5.204 9.324 0.914 1.00 89.06 96 GLU A CA 1
ATOM 768 C C . GLU A 1 96 ? 5.682 8.979 -0.497 1.00 89.06 96 GLU A C 1
ATOM 770 O O . GLU A 1 96 ? 4.917 8.472 -1.326 1.00 89.06 96 GLU A O 1
ATOM 775 N N . SER A 1 97 ? 6.955 9.258 -0.781 1.00 90.56 97 SER A N 1
ATOM 776 C CA . SER A 1 97 ? 7.630 8.715 -1.955 1.00 90.56 97 SER A CA 1
ATOM 777 C C . SER A 1 97 ? 9.091 8.402 -1.677 1.00 90.56 97 SER A C 1
ATOM 779 O O . SER A 1 97 ? 9.734 9.048 -0.853 1.00 90.56 97 SER A O 1
ATOM 781 N N . ILE A 1 98 ? 9.594 7.378 -2.359 1.00 87.38 98 ILE A N 1
ATOM 782 C CA . ILE A 1 98 ? 10.965 6.882 -2.226 1.00 87.38 98 ILE A CA 1
ATOM 783 C C . ILE A 1 98 ? 11.547 6.590 -3.604 1.00 87.38 98 ILE A C 1
ATOM 785 O O . ILE A 1 98 ? 10.815 6.308 -4.564 1.00 87.38 98 ILE A O 1
ATOM 789 N N . ASN A 1 99 ? 12.874 6.620 -3.702 1.00 85.50 99 ASN A N 1
ATOM 790 C CA . ASN A 1 99 ? 13.568 6.242 -4.920 1.00 85.50 99 ASN A CA 1
ATOM 791 C C . ASN A 1 99 ? 13.879 4.732 -4.880 1.00 85.50 99 ASN A C 1
ATOM 793 O O . ASN A 1 99 ? 14.579 4.276 -3.977 1.00 85.50 99 ASN A O 1
ATOM 797 N N . PRO A 1 100 ? 13.436 3.930 -5.869 1.00 75.94 100 PRO A N 1
ATOM 798 C CA . PRO A 1 100 ? 13.771 2.504 -5.943 1.00 75.94 100 PRO A CA 1
ATOM 799 C C . PRO A 1 100 ? 15.284 2.215 -5.925 1.00 75.94 100 PRO A C 1
ATOM 801 O O . PRO A 1 100 ? 15.709 1.104 -5.597 1.00 75.94 100 PRO A O 1
ATOM 804 N N . ASN A 1 101 ? 16.109 3.196 -6.312 1.00 76.50 101 ASN A N 1
ATOM 805 C CA . ASN A 1 101 ? 17.565 3.083 -6.300 1.00 76.50 101 ASN A CA 1
ATOM 806 C C . ASN A 1 101 ? 18.180 3.169 -4.900 1.00 76.50 101 ASN A C 1
ATOM 808 O O . ASN A 1 101 ? 19.317 2.725 -4.755 1.00 76.50 101 ASN A O 1
ATOM 812 N N . ASP A 1 102 ? 17.451 3.670 -3.899 1.00 75.62 102 ASP A N 1
ATOM 813 C CA . ASP A 1 102 ? 17.913 3.719 -2.503 1.00 75.62 102 ASP A CA 1
ATOM 814 C C . ASP A 1 102 ? 18.036 2.305 -1.904 1.00 75.62 102 ASP A C 1
ATOM 816 O O . ASP A 1 102 ? 18.751 2.086 -0.934 1.00 75.62 102 ASP A O 1
ATOM 820 N N . PHE A 1 103 ? 17.396 1.320 -2.543 1.00 68.19 103 PHE A N 1
ATOM 821 C CA . PHE A 1 103 ? 17.411 -0.100 -2.189 1.00 68.19 103 PHE A CA 1
ATOM 822 C C . PHE A 1 103 ? 18.399 -0.906 -3.051 1.00 68.19 103 PHE A C 1
ATOM 824 O O . PHE A 1 103 ? 18.129 -2.049 -3.445 1.00 68.19 103 PHE A O 1
ATOM 831 N N . LYS A 1 104 ? 19.511 -0.300 -3.480 1.00 60.47 104 LYS A N 1
ATOM 832 C CA . LYS A 1 104 ? 20.620 -1.054 -4.084 1.00 60.47 104 LYS A CA 1
ATOM 833 C C . LYS A 1 104 ? 21.494 -1.648 -2.966 1.00 60.47 104 LYS A C 1
ATOM 835 O O . LYS A 1 104 ? 21.721 -0.944 -1.987 1.00 60.47 104 LYS A O 1
ATOM 840 N N . PRO A 1 105 ? 21.930 -2.915 -3.092 1.00 55.06 105 PRO A N 1
ATOM 841 C CA . PRO A 1 105 ? 22.933 -3.485 -2.196 1.00 55.06 105 PRO A CA 1
ATOM 842 C C . PRO A 1 105 ? 24.269 -2.742 -2.296 1.00 55.06 105 PRO A C 1
ATOM 844 O O . PRO A 1 105 ? 24.544 -2.162 -3.376 1.00 55.06 105 PRO A O 1
#

pLDDT: mean 71.46, std 12.33, range [48.19, 92.44]